Protein 1UCS (pdb70)

Radius of gyration: 10.12 Å; Cα contacts (8 Å, |Δi|>4): 140; chains: 1; bounding box: 23×23×24 Å

InterPro domains:
  IPR006013 Antifreeze, type III [PR00357] (5-21)
  IPR006013 Antifreeze, type III [PR00357] (22-38)
  IPR006013 Antifreeze, type III [PR00357] (39-54)
  IPR006013 Antifreeze, type III [PR00357] (54-63)
  IPR006190 Antifreeze-like/N-acetylneuraminic acid synthase, SAF domain [PS50844] (4-63)
  IPR013974 SAF domain [PF08666] (4-61)
  IPR036732 Antifreeze-like/N-acetylneuraminic acid synthase C-terminal domain superfamily [SSF51269] (2-63)

Structure (mmCIF, N/CA/C/O backbone):
data_1UCS
#
_entry.id   1UCS
#
_cell.length_a   32.501
_cell.length_b   39.502
_cell.length_c   44.640
_cell.angle_alpha   90.00
_cell.angle_beta   90.00
_cell.angle_gamma   90.00
#
_symmetry.space_group_name_H-M   'P 21 21 21'
#
loop_
_entity.id
_entity.type
_entity.pdbx_description
1 polymer 'Antifreeze peptide RD1'
2 water water
#
loop_
_atom_site.group_PDB
_atom_site.id
_atom_site.type_symbol
_atom_site.label_atom_id
_atom_site.label_alt_id
_atom_site.label_comp_id
_atom_site.label_asym_id
_atom_site.label_entity_id
_atom_site.label_seq_id
_atom_site.pdbx_PDB_ins_code
_atom_site.Cartn_x
_atom_site.Cartn_y
_atom_site.Cartn_z
_atom_site.occupancy
_atom_site.B_iso_or_equiv
_atom_site.auth_seq_id
_atom_site.auth_comp_id
_atom_site.auth_asym_id
_atom_site.auth_atom_id
_atom_site.pdbx_PDB_model_num
ATOM 1 N N . ASN A 1 1 ? 12.388 -5.203 29.298 1.00 13.23 1 ASN A N 1
ATOM 2 C CA . ASN A 1 1 ? 12.398 -3.931 28.500 1.00 6.85 1 ASN A CA 1
ATOM 3 C C A ASN A 1 1 ? 12.384 -4.463 27.091 0.45 6.81 1 ASN A C 1
ATOM 4 C C B ASN A 1 1 ? 12.891 -4.205 27.064 0.55 9.54 1 ASN A C 1
ATOM 5 O O A ASN A 1 1 ? 12.645 -5.635 26.750 0.45 8.28 1 ASN A O 1
ATOM 6 O O B ASN A 1 1 ? 14.004 -4.638 26.750 0.55 12.04 1 ASN A O 1
ATOM 19 N N A LYS A 1 2 ? 11.988 -3.587 26.189 0.45 6.64 2 LYS A N 1
ATOM 20 N N B LYS A 1 2 ? 11.958 -3.830 26.225 0.55 8.27 2 LYS A N 1
ATOM 21 C CA . LYS A 1 2 ? 12.031 -3.962 24.791 1.00 8.30 2 LYS A CA 1
ATOM 22 C C . LYS A 1 2 ? 12.634 -2.736 24.072 1.00 5.94 2 LYS A C 1
ATOM 23 O O . LYS A 1 2 ? 12.579 -1.640 24.553 1.00 7.70 2 LYS A O 1
ATOM 43 N N . ALA A 1 3 ? 13.163 -2.990 22.863 1.00 5.28 3 ALA A N 1
ATOM 44 C CA . ALA A 1 3 ? 13.840 -1.936 22.126 1.00 4.63 3 ALA A CA 1
ATOM 45 C C . ALA A 1 3 ? 12.848 -0.892 21.586 1.00 3.92 3 ALA A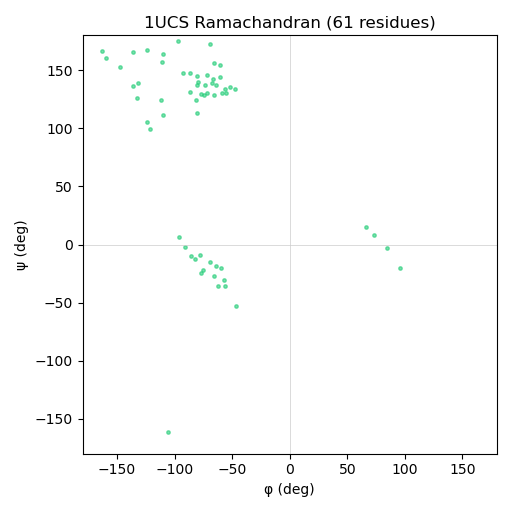 C 1
ATOM 46 O O . ALA A 1 3 ? 11.716 -1.207 21.173 1.00 4.64 3 ALA A O 1
ATOM 53 N N . SER A 1 4 ? 13.335 0.356 21.573 1.00 3.62 4 SER A N 1
ATOM 54 C CA . SER A 1 4 ? 12.637 1.497 21.023 1.00 3.25 4 SER A CA 1
ATOM 55 C C . SER A 1 4 ? 13.308 1.994 19.751 1.00 3.15 4 SER A C 1
ATOM 56 O O . SER A 1 4 ? 14.493 1.743 19.514 1.00 3.77 4 SER A O 1
ATOM 64 N N . VAL A 1 5 ? 12.549 2.806 19.005 1.00 3.13 5 VAL A N 1
ATOM 65 C CA . VAL A 1 5 ? 13.111 3.546 17.885 1.00 2.89 5 VAL A CA 1
ATOM 66 C C . VAL A 1 5 ? 13.997 4.664 18.431 1.00 2.94 5 VAL A C 1
ATOM 67 O O . VAL A 1 5 ? 13.554 5.462 19.279 1.00 3.43 5 VAL A O 1
ATOM 80 N N . VAL A 1 6 ? 15.225 4.758 17.907 1.00 3.12 6 VAL A N 1
ATOM 81 C CA . VAL A 1 6 ? 16.183 5.782 18.293 1.00 3.03 6 VAL A CA 1
ATOM 82 C C . VAL A 1 6 ? 16.750 6.392 17.013 1.00 3.04 6 VAL A C 1
ATOM 83 O O . VAL A 1 6 ? 17.029 5.686 16.035 1.00 3.58 6 VAL A O 1
ATOM 96 N N . ALA A 1 7 ? 16.925 7.715 17.000 1.00 3.08 7 ALA A N 1
ATOM 97 C CA . ALA A 1 7 ? 17.471 8.350 15.818 1.00 3.19 7 ALA A CA 1
ATOM 98 C C . ALA A 1 7 ? 18.924 7.915 15.580 1.00 3.19 7 ALA A C 1
ATOM 99 O O . ALA A 1 7 ? 19.788 7.993 16.471 1.00 3.83 7 ALA A O 1
ATOM 106 N N . ASN A 1 8 ? 19.190 7.473 14.346 1.00 3.57 8 ASN A N 1
ATOM 107 C CA . ASN A 1 8 ? 20.514 7.066 13.919 1.00 3.98 8 ASN A CA 1
ATOM 108 C C . ASN A 1 8 ? 21.335 8.220 13.289 1.00 4.88 8 ASN A C 1
ATOM 109 O O . ASN A 1 8 ? 22.478 7.981 12.937 1.00 7.06 8 ASN A O 1
ATOM 120 N N . GLN A 1 9 ? 20.725 9.362 13.183 1.00 5.12 9 GLN A N 1
ATOM 121 C CA . GLN A 1 9 ? 21.361 10.597 12.728 1.00 5.74 9 GLN A CA 1
ATOM 122 C C . GLN A 1 9 ? 20.415 11.708 13.172 1.00 4.70 9 GLN A C 1
ATOM 123 O O . GLN A 1 9 ? 19.272 11.459 13.518 1.00 5.22 9 GLN A O 1
ATOM 137 N N . LEU A 1 10 ? 20.894 12.966 13.129 1.00 4.74 10 LEU A N 1
ATOM 138 C CA . LEU A 1 10 ? 19.986 14.102 13.340 1.00 4.35 10 LEU A CA 1
ATOM 139 C C . LEU A 1 10 ? 18.900 14.016 12.268 1.00 4.15 10 LEU A C 1
ATOM 140 O O . LEU A 1 10 ? 19.216 13.909 11.070 1.00 4.79 10 LEU A O 1
ATOM 156 N N . ILE A 1 11 ? 17.636 14.115 12.710 1.00 3.62 11 ILE A N 1
ATOM 157 C CA . ILE A 1 11 ? 16.485 14.131 11.812 1.00 3.48 11 ILE A CA 1
ATOM 158 C C . ILE A 1 11 ? 15.918 15.558 11.871 1.00 3.65 11 ILE A C 1
ATOM 159 O O . ILE A 1 11 ? 15.411 15.964 12.927 1.00 4.01 11 ILE A O 1
ATOM 175 N N . PRO A 1 12 ? 16.017 16.355 10.803 1.00 3.84 12 PRO A N 1
ATOM 176 C CA . PRO A 1 12 ? 15.559 17.751 10.883 1.00 4.10 12 PRO A CA 1
ATOM 177 C C . PRO A 1 12 ? 14.070 17.852 11.079 1.00 3.79 12 PRO A C 1
ATOM 178 O O . PRO A 1 12 ? 13.280 16.988 10.642 1.00 3.98 12 PRO A O 1
ATOM 189 N N . ILE A 1 13 ? 13.650 18.984 11.642 1.00 4.17 13 ILE A N 1
ATOM 190 C CA . ILE A 1 13 ? 12.240 19.292 11.744 1.00 4.12 13 ILE A CA 1
ATOM 191 C C . ILE A 1 13 ? 11.588 19.147 10.365 1.00 3.86 13 ILE A C 1
ATOM 192 O O . ILE A 1 13 ? 12.111 19.613 9.352 1.00 4.33 13 ILE A O 1
ATOM 208 N N . ASN A 1 14 ? 10.404 18.496 10.341 1.00 3.80 14 ASN A N 1
ATOM 209 C CA . ASN A 1 14 ? 9.574 18.313 9.152 1.00 4.29 14 ASN A CA 1
ATOM 210 C C . ASN A 1 14 ? 10.131 17.291 8.150 1.00 4.81 14 ASN A C 1
ATOM 211 O O . ASN A 1 14 ? 9.541 17.098 7.098 1.00 7.77 14 ASN A O 1
ATOM 222 N N . THR A 1 15 ? 11.180 16.559 8.511 1.00 4.24 15 THR A N 1
ATOM 223 C CA . THR A 1 15 ? 11.685 15.534 7.610 1.00 4.02 15 THR A CA 1
ATOM 224 C C . THR A 1 15 ? 10.842 14.265 7.683 1.00 3.99 15 THR A C 1
ATOM 225 O O . THR A 1 15 ? 10.433 13.818 8.751 1.00 4.63 15 THR A O 1
ATOM 236 N N . ALA A 1 16 ? 10.616 13.670 6.491 1.00 4.10 16 ALA A N 1
ATOM 237 C CA . ALA A 1 16 ? 9.963 12.374 6.373 1.00 4.28 16 ALA A CA 1
ATOM 238 C C . ALA A 1 16 ? 10.990 11.277 6.732 1.00 4.26 16 ALA A C 1
ATOM 239 O O . ALA A 1 16 ? 12.108 11.219 6.197 1.00 5.13 16 ALA A O 1
ATOM 246 N N . LEU A 1 17 ? 10.575 10.391 7.625 1.00 4.21 17 LEU A N 1
ATOM 247 C CA . LEU A 1 17 ? 11.479 9.347 8.096 1.00 4.13 17 LEU A CA 1
ATOM 248 C C . LEU A 1 17 ? 11.820 8.365 6.998 1.00 4.44 17 LEU A C 1
ATOM 249 O O . LEU A 1 17 ? 10.957 7.911 6.215 1.00 5.15 17 LEU A O 1
ATOM 265 N N . THR A 1 18 ? 13.114 7.968 6.956 1.00 4.57 18 THR A N 1
ATOM 266 C CA . THR A 1 18 ? 13.581 6.907 6.105 1.00 4.76 18 THR A CA 1
ATOM 267 C C . THR A 1 18 ? 14.273 5.867 7.003 1.00 4.60 18 THR A C 1
ATOM 268 O O . THR A 1 18 ? 14.631 6.110 8.149 1.00 4.40 18 THR A O 1
ATOM 279 N N . LEU A 1 19 ? 14.528 4.681 6.410 1.00 5.15 19 LEU A N 1
ATOM 280 C CA . LEU A 1 19 ? 15.074 3.599 7.202 1.00 4.83 19 LEU A CA 1
ATOM 281 C C . LEU A 1 19 ? 16.437 3.919 7.781 1.00 4.82 19 LEU A C 1
ATOM 282 O O . LEU A 1 19 ? 16.736 3.482 8.909 1.00 5.18 19 LEU A O 1
ATOM 298 N N . ILE A 1 20 ? 17.306 4.658 7.066 1.00 5.11 20 ILE A N 1
ATOM 299 C CA . ILE A 1 20 ? 18.645 4.933 7.588 1.00 5.24 20 ILE A CA 1
ATOM 300 C C . ILE A 1 20 ? 18.601 5.767 8.844 1.00 4.94 20 ILE A C 1
ATOM 301 O O . ILE A 1 20 ? 19.565 5.822 9.609 1.00 5.92 20 ILE A O 1
ATOM 317 N N . MET A 1 21 ? 17.454 6.446 9.077 1.00 4.31 21 MET A N 1
ATOM 318 C CA . MET A 1 21 ? 17.340 7.334 10.222 1.00 4.19 21 MET A CA 1
ATOM 319 C C . MET A 1 21 ? 16.997 6.615 11.525 1.00 3.82 21 MET A C 1
ATOM 320 O O . MET A 1 21 ? 17.012 7.274 12.592 1.00 4.33 21 MET A O 1
ATOM 334 N N . MET A 1 22 ? 16.600 5.345 11.470 1.00 3.71 22 MET A N 1
ATOM 335 C CA . MET A 1 22 ? 15.962 4.708 12.621 1.00 3.74 22 MET A CA 1
ATOM 336 C C . MET A 1 22 ? 16.712 3.443 13.037 1.00 3.71 22 MET A C 1
ATOM 337 O O . MET A 1 22 ? 16.592 2.395 12.391 1.00 5.48 22 MET A O 1
ATOM 351 N N . LYS A 1 23 ? 17.440 3.546 14.134 1.00 4.19 23 LYS A N 1
ATOM 352 C CA . LYS A 1 23 ? 18.022 2.363 14.758 1.00 4.06 23 LYS A CA 1
ATOM 353 C C . LYS A 1 23 ? 17.077 1.930 15.896 1.00 3.97 23 LYS A C 1
ATOM 354 O O . LYS A 1 23 ? 16.075 2.577 16.182 1.00 4.49 23 LYS A O 1
ATOM 373 N N . ALA A 1 24 ? 17.408 0.792 16.511 1.00 5.30 24 ALA A N 1
ATOM 374 C CA . ALA A 1 24 ? 16.581 0.205 17.531 1.00 5.03 24 ALA A CA 1
ATOM 375 C C . ALA A 1 24 ? 17.464 -0.165 18.696 1.00 4.27 24 ALA A C 1
ATOM 376 O O . ALA A 1 24 ? 18.439 -0.912 18.525 1.00 4.98 24 ALA A O 1
ATOM 383 N N . GLU A 1 25 ? 17.119 0.317 19.886 1.00 4.46 25 GLU A N 1
ATOM 384 C CA . GLU A 1 25 ? 17.951 0.073 21.066 1.00 4.05 25 GLU A CA 1
ATOM 385 C C . GLU A 1 25 ? 17.083 -0.029 22.303 1.00 3.92 25 GLU A C 1
ATOM 386 O O . GLU A 1 25 ? 16.053 0.642 22.379 1.00 4.03 25 GLU A O 1
ATOM 401 N N . VAL A 1 26 ? 17.559 -0.774 23.291 1.00 4.51 26 VAL A N 1
ATOM 402 C CA . VAL A 1 26 ? 16.931 -0.812 24.603 1.00 4.35 26 VAL A CA 1
ATOM 403 C C . VAL A 1 26 ? 17.394 0.427 25.384 1.00 4.53 26 VAL A C 1
ATOM 404 O O . VAL A 1 26 ? 18.565 0.603 25.717 1.00 6.63 26 VAL A O 1
ATOM 417 N N . VAL A 1 27 ? 16.430 1.306 25.641 1.00 4.09 27 VAL A N 1
ATOM 418 C CA . VAL A 1 27 ? 16.630 2.593 26.282 1.00 4.04 27 VAL A CA 1
ATOM 419 C C . VAL A 1 27 ? 15.546 2.821 27.325 1.00 3.81 27 VAL A C 1
ATOM 420 O O . VAL A 1 27 ? 14.515 2.145 27.331 1.00 4.70 27 VAL A O 1
ATOM 433 N N . THR A 1 28 ? 15.797 3.825 28.171 1.00 3.67 28 THR A N 1
ATOM 434 C CA . THR A 1 28 ? 14.793 4.268 29.126 1.00 3.78 28 THR A CA 1
ATOM 435 C C . THR A 1 28 ? 14.774 5.796 29.120 1.00 3.63 28 THR A C 1
ATOM 436 O O . THR A 1 28 ? 15.846 6.424 29.117 1.00 4.10 28 THR A O 1
ATOM 447 N N . PRO A 1 29 ? 13.578 6.399 29.122 1.00 3.53 29 PRO A N 1
ATOM 448 C CA . PRO A 1 29 ? 12.262 5.767 29.064 1.00 3.65 29 PRO A CA 1
ATOM 449 C C . PRO A 1 29 ? 11.992 5.133 27.695 1.00 3.56 29 PRO A C 1
ATOM 450 O O . PRO A 1 29 ? 12.719 5.286 26.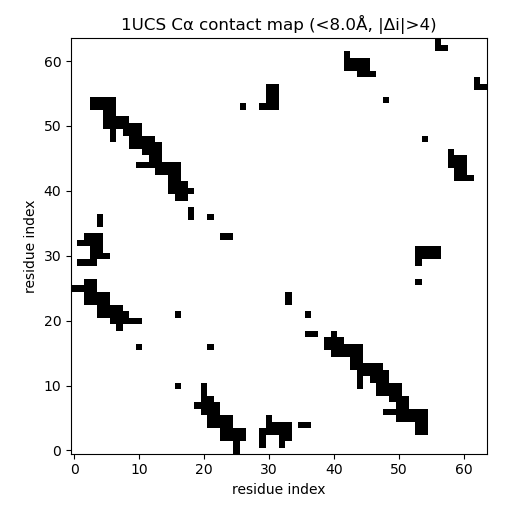720 1.00 5.32 29 PRO A O 1
ATOM 461 N N . MET A 1 30 ? 10.875 4.415 27.628 1.00 4.82 30 MET A N 1
ATOM 462 C CA . MET A 1 30 ? 10.472 3.706 26.429 1.00 3.92 30 MET A CA 1
ATOM 463 C C . MET A 1 30 ? 9.962 4.670 25.386 1.00 3.81 30 MET A C 1
ATOM 464 O O . MET A 1 30 ? 9.205 5.595 25.690 1.00 4.84 30 MET A O 1
ATOM 482 N N . GLY A 1 31 ? 10.375 4.449 24.142 1.00 3.74 31 GLY A N 1
ATOM 483 C CA . GLY A 1 31 ? 9.846 5.184 23.024 1.00 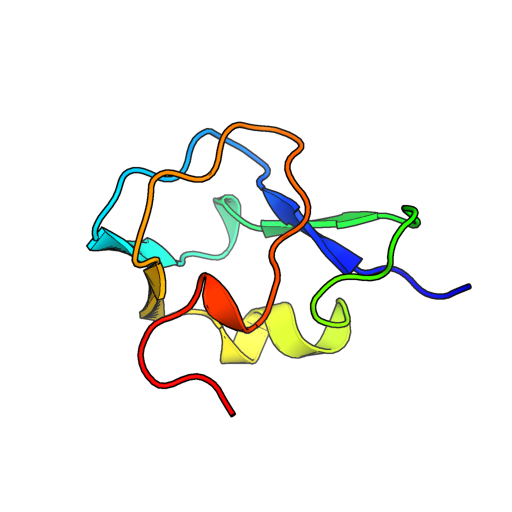4.22 31 GLY A CA 1
ATOM 484 C C . GLY A 1 31 ? 8.887 4.357 22.184 1.00 3.46 31 GLY A C 1
ATOM 485 O O . GLY A 1 31 ? 8.350 3.328 22.642 1.00 3.89 31 GLY A O 1
ATOM 489 N N . ILE A 1 32 ? 8.655 4.794 20.950 1.00 3.51 32 ILE A N 1
ATOM 490 C CA . ILE A 1 32 ? 7.877 3.976 20.038 1.00 3.38 32 ILE A CA 1
ATOM 491 C C . ILE A 1 32 ? 8.559 2.602 19.944 1.00 3.44 32 ILE A C 1
ATOM 492 O O . ILE A 1 32 ? 9.782 2.531 19.754 1.00 3.63 32 ILE A O 1
ATOM 508 N N . PRO A 1 33 ? 7.817 1.492 20.034 1.00 3.75 33 PRO A N 1
ATOM 509 C CA . PRO A 1 33 ? 8.459 0.197 19.927 1.00 4.43 33 PRO A CA 1
ATOM 510 C C . PRO A 1 33 ? 9.162 0.012 18.587 1.00 3.94 33 PRO A C 1
ATOM 511 O O . PRO A 1 33 ? 8.668 0.406 17.535 1.00 4.50 33 PRO A O 1
ATOM 522 N N . ALA A 1 34 ? 10.310 -0.693 18.648 1.00 4.36 34 ALA A N 1
ATOM 523 C CA . ALA A 1 34 ? 11.123 -0.882 17.448 1.00 4.68 34 ALA A CA 1
ATOM 524 C C . ALA A 1 34 ? 10.374 -1.543 16.299 1.00 4.72 34 ALA A C 1
ATOM 525 O O . ALA A 1 34 ? 10.729 -1.285 15.141 1.00 5.19 34 ALA A O 1
ATOM 532 N N . GLU A 1 35 ? 9.403 -2.411 16.592 1.00 5.17 35 GLU A N 1
ATOM 533 C CA . GLU A 1 35 ? 8.701 -3.080 15.517 1.00 7.21 35 GLU A CA 1
ATOM 534 C C . GLU A 1 35 ? 8.001 -2.084 14.590 1.00 5.65 35 GLU A C 1
ATOM 535 O O . GLU A 1 35 ? 7.635 -2.464 13.477 1.00 6.82 35 GLU A O 1
ATOM 547 N N . GLU A 1 36 ? 7.748 -0.839 15.046 1.00 4.97 36 GLU A N 1
ATOM 548 C CA . GLU A 1 36 ? 7.061 0.125 14.219 1.00 4.88 36 GLU A CA 1
ATOM 549 C C . GLU A 1 36 ? 7.944 0.762 13.147 1.00 4.42 36 GLU A C 1
ATOM 550 O O . GLU A 1 36 ? 7.406 1.471 12.310 1.00 5.18 36 GLU A O 1
ATOM 562 N N . ILE A 1 37 ? 9.264 0.530 13.183 1.00 4.29 37 ILE A N 1
ATOM 563 C CA . ILE A 1 37 ? 10.147 1.195 12.231 1.00 4.11 37 ILE A CA 1
ATOM 564 C C . ILE A 1 37 ? 9.635 1.150 10.779 1.00 4.19 37 ILE A C 1
ATOM 565 O O . ILE A 1 37 ? 9.577 2.199 10.125 1.00 4.59 37 ILE A O 1
ATOM 581 N N . PRO A 1 38 ? 9.287 -0.014 10.202 1.00 4.35 38 PRO A N 1
ATOM 582 C CA . PRO A 1 38 ? 8.922 0.009 8.780 1.00 4.53 38 PRO A CA 1
ATOM 583 C C . PRO A 1 38 ? 7.643 0.804 8.530 1.00 5.01 38 PRO A C 1
ATOM 584 O O . PRO A 1 38 ? 7.455 1.331 7.428 1.00 6.67 38 PRO A O 1
ATOM 595 N N . LYS A 1 39 ? 6.750 0.884 9.530 1.00 5.12 39 LYS A N 1
ATOM 596 C CA . LYS A 1 39 ? 5.500 1.621 9.421 1.00 6.11 39 LYS A CA 1
ATOM 597 C C . LYS A 1 39 ? 5.709 3.131 9.557 1.00 5.94 39 LYS A C 1
ATOM 598 O O . LYS A 1 39 ? 4.883 3.955 9.116 1.00 8.04 39 LYS A O 1
ATOM 617 N N . LEU A 1 40 ? 6.809 3.536 10.231 1.00 4.64 40 LEU A N 1
ATOM 618 C CA . LEU A 1 40 ? 7.125 4.951 10.403 1.00 4.47 40 LEU A CA 1
ATOM 619 C C . LEU A 1 40 ? 7.674 5.573 9.132 1.00 4.65 40 LEU A C 1
ATOM 620 O O . LEU A 1 40 ? 7.658 6.814 9.000 1.00 5.12 40 LEU A O 1
ATOM 636 N N . VAL A 1 41 ? 8.223 4.766 8.221 1.00 5.24 41 VAL A N 1
ATOM 637 C CA . VAL A 1 41 ? 8.804 5.308 7.005 1.00 5.32 41 VAL A CA 1
ATOM 638 C C . VAL A 1 41 ? 7.757 6.151 6.302 1.00 5.09 41 VAL A C 1
ATOM 639 O O . VAL A 1 41 ? 6.599 5.739 6.092 1.00 5.98 41 VAL A O 1
ATOM 652 N N . GLY A 1 42 ? 8.177 7.362 5.935 1.00 5.26 42 GLY A N 1
ATOM 653 C CA . GLY A 1 42 ? 7.366 8.307 5.255 1.00 5.53 42 GLY A CA 1
ATOM 654 C C . GLY A 1 42 ? 6.698 9.330 6.130 1.00 5.11 42 GLY A C 1
ATOM 655 O O . GLY A 1 42 ? 6.261 10.383 5.667 1.00 6.70 42 GLY A O 1
ATOM 659 N N . MET A 1 43 ? 6.574 9.021 7.431 1.00 4.72 43 MET A N 1
ATOM 660 C CA . MET A 1 43 ? 5.909 9.937 8.361 1.00 4.43 43 MET A CA 1
ATOM 661 C C . MET A 1 43 ? 6.918 11.035 8.756 1.00 4.18 43 MET A C 1
ATOM 662 O O . MET A 1 43 ? 8.107 10.790 8.885 1.00 5.10 43 MET A O 1
ATOM 680 N N . GLN A 1 44 ? 6.400 12.241 8.949 1.00 4.57 44 GLN A N 1
ATOM 681 C CA . GLN A 1 44 ? 7.277 13.366 9.292 1.00 4.31 44 GLN A CA 1
ATOM 682 C C . GLN A 1 44 ? 7.402 13.546 10.794 1.00 3.92 44 GLN A C 1
ATOM 683 O O . GLN A 1 44 ? 6.451 13.313 11.557 1.00 5.23 44 GLN A O 1
ATOM 697 N N . VAL A 1 45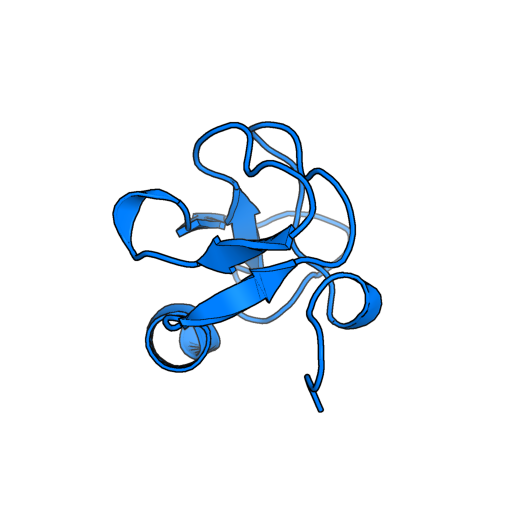 ? 8.588 14.012 11.212 1.00 3.85 45 VAL A N 1
ATOM 698 C CA . VAL A 1 45 ? 8.751 14.469 12.574 1.00 3.79 45 VAL A CA 1
ATOM 699 C C . VAL A 1 45 ? 8.348 15.954 12.671 1.00 3.66 45 VAL A C 1
ATOM 700 O O . VAL A 1 45 ? 8.517 16.746 11.743 1.00 4.40 45 VAL A O 1
ATOM 713 N N . ASN A 1 46 ? 7.798 16.313 13.858 1.00 3.86 46 ASN A N 1
ATOM 714 C CA . ASN A 1 46 ? 7.336 17.669 14.086 1.00 4.07 46 ASN A CA 1
ATOM 715 C C . ASN A 1 46 ? 8.352 18.541 14.804 1.00 4.50 46 ASN A C 1
ATOM 716 O O . ASN A 1 46 ? 8.040 19.714 15.114 1.00 6.54 46 ASN A O 1
ATOM 727 N N . ARG A 1 47 ? 9.540 18.040 15.005 1.00 4.51 47 ARG A N 1
ATOM 728 C CA . ARG A 1 47 ? 10.611 18.737 15.672 1.00 4.25 47 ARG A CA 1
ATOM 729 C C . ARG A 1 47 ? 11.900 18.043 15.253 1.00 4.24 47 ARG A C 1
ATOM 730 O O . ARG A 1 47 ? 11.857 16.883 14.831 1.00 5.11 47 ARG A O 1
ATOM 751 N N . ALA A 1 48 ? 13.024 18.735 15.410 1.00 4.00 48 ALA A N 1
ATOM 752 C CA . ALA A 1 48 ? 14.282 18.051 15.157 1.00 4.12 48 ALA A CA 1
ATOM 753 C C . AL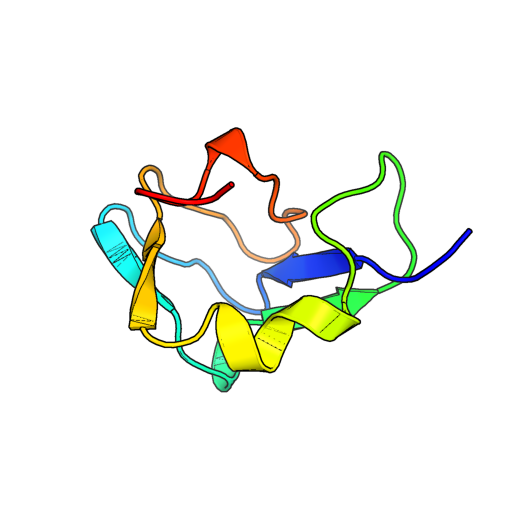A A 1 48 ? 14.506 16.957 16.206 1.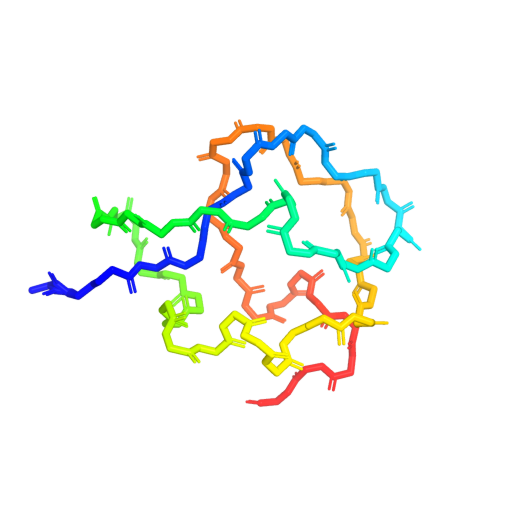00 4.04 48 ALA A C 1
ATOM 754 O O . ALA A 1 48 ? 14.209 17.134 17.386 1.00 5.24 48 ALA A O 1
ATOM 761 N N . VAL A 1 49 ? 15.069 15.856 15.751 1.00 3.79 49 VAL A N 1
ATOM 762 C CA . VAL A 1 49 ? 15.349 14.704 16.604 1.00 3.77 49 VAL A CA 1
ATOM 763 C C . VAL A 1 49 ? 16.849 14.433 16.531 1.00 3.62 49 VAL A C 1
ATOM 764 O O . VAL A 1 49 ? 17.351 13.852 15.566 1.00 4.17 49 VAL A O 1
ATOM 777 N N . PRO A 1 50 ? 17.619 14.887 17.540 1.00 3.54 50 PRO A N 1
ATOM 778 C CA . PRO A 1 50 ? 19.074 14.685 17.505 1.00 3.79 50 PRO A CA 1
ATOM 779 C C . PRO A 1 50 ? 19.449 13.196 17.464 1.00 3.53 50 PRO A C 1
ATOM 780 O O . PRO A 1 50 ? 18.743 12.335 17.993 1.00 3.60 50 PRO A O 1
ATOM 791 N N . LEU A 1 51 ? 20.631 12.928 16.906 1.00 3.90 51 LEU A N 1
ATOM 792 C CA . LEU A 1 51 ? 21.217 11.584 16.972 1.00 3.91 51 LEU A CA 1
ATOM 793 C C . LEU A 1 51 ? 21.127 11.056 18.415 1.00 3.62 51 LEU A C 1
ATOM 794 O O . LEU A 1 51 ? 21.491 11.730 19.379 1.00 4.03 51 LEU A O 1
ATOM 810 N N . GLY A 1 52 ? 20.681 9.795 18.529 1.00 3.47 52 GLY A N 1
ATOM 811 C CA . GLY A 1 52 ? 20.629 9.136 19.813 1.00 3.45 52 GLY A CA 1
ATOM 812 C C . GLY A 1 52 ? 19.380 9.408 20.629 1.00 3.49 52 GLY A C 1
ATOM 813 O O . GLY A 1 52 ? 19.225 8.830 21.719 1.00 4.50 52 GLY A O 1
ATOM 817 N N . THR A 1 53 ? 18.497 10.260 20.127 1.00 3.34 53 THR A N 1
ATOM 818 C CA . THR A 1 53 ? 17.265 10.566 20.823 1.00 3.17 53 THR A CA 1
ATOM 819 C C . THR A 1 53 ? 16.246 9.456 20.567 1.00 2.97 53 THR A C 1
ATOM 820 O O . THR A 1 53 ? 16.071 9.005 19.440 1.00 3.89 53 THR A O 1
ATOM 831 N N . THR A 1 54 ? 15.542 9.072 21.636 1.00 3.19 54 THR A N 1
ATOM 832 C CA . THR A 1 54 ? 14.457 8.107 21.492 1.00 3.17 54 THR A CA 1
ATOM 833 C C . THR A 1 54 ? 13.254 8.787 20.855 1.00 3.52 54 THR A C 1
ATOM 834 O O . THR A 1 54 ? 12.811 9.851 21.296 1.00 4.90 54 THR A O 1
ATOM 845 N N . L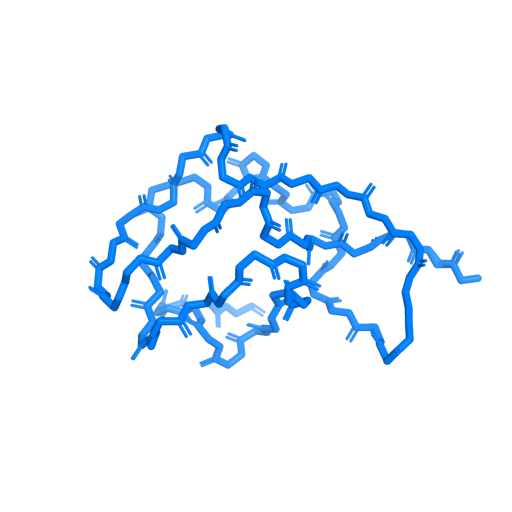EU A 1 55 ? 12.728 8.159 19.790 1.00 3.26 55 LEU A N 1
ATOM 846 C CA . LEU A 1 55 ? 11.585 8.713 19.091 1.00 3.31 55 LEU A CA 1
ATOM 847 C C . LEU A 1 55 ? 10.306 8.353 19.854 1.00 3.35 55 LEU A C 1
ATOM 848 O O . LEU A 1 55 ? 10.035 7.182 20.099 1.00 4.36 55 LEU A O 1
ATOM 864 N N . MET A 1 56 ? 9.537 9.385 20.198 1.00 3.50 56 MET A N 1
ATOM 865 C CA . MET A 1 56 ? 8.329 9.244 20.987 1.00 3.56 56 MET A CA 1
ATOM 866 C C . MET A 1 56 ? 7.109 9.537 20.107 1.00 3.17 56 MET A C 1
ATOM 867 O O . MET A 1 56 ? 7.198 10.273 19.106 1.00 3.44 56 MET A O 1
ATOM 889 N N . PRO A 1 57 ? 5.921 9.026 20.490 1.00 3.39 57 PRO A N 1
ATOM 890 C CA . PRO A 1 57 ? 4.724 9.229 19.655 1.00 3.58 57 PRO A CA 1
ATOM 891 C C . PRO A 1 57 ? 4.403 10.681 19.354 1.00 3.40 57 PRO A C 1
ATOM 892 O O . PRO A 1 57 ? 3.906 11.018 18.282 1.00 4.47 57 PRO A O 1
ATOM 903 N N . ASP A 1 58 ? 4.659 11.558 20.343 1.00 3.31 58 ASP A N 1
ATOM 904 C CA . ASP A 1 58 ? 4.336 12.959 20.205 1.00 3.62 58 ASP A CA 1
ATOM 905 C C . ASP A 1 58 ? 5.209 13.682 19.203 1.00 4.29 58 ASP A C 1
ATOM 906 O O . ASP A 1 58 ? 4.786 14.764 18.751 1.00 6.08 58 ASP A O 1
ATOM 915 N N . MET A 1 59 ? 6.333 13.082 18.803 1.00 3.16 59 MET A N 1
ATOM 916 C CA . MET A 1 59 ? 7.275 13.682 17.862 1.00 3.33 59 MET A CA 1
ATOM 917 C C . MET A 1 59 ? 6.907 13.424 16.399 1.00 3.49 59 MET A C 1
ATOM 918 O O . MET A 1 59 ? 7.566 13.979 15.533 1.00 4.67 59 MET A O 1
ATOM 932 N N . VAL A 1 60 ? 5.929 12.539 16.157 1.00 3.35 60 VAL A N 1
ATOM 933 C CA . VAL A 1 60 ? 5.639 12.084 14.805 1.00 3.45 60 VAL A CA 1
ATOM 934 C C . VAL A 1 60 ? 4.271 12.628 14.402 1.00 3.75 60 VAL A C 1
ATOM 935 O O . VAL A 1 60 ? 3.271 12.413 15.085 1.00 5.27 60 VAL A O 1
ATOM 948 N N . LYS A 1 61 ? 4.231 13.345 13.275 1.00 3.69 61 LYS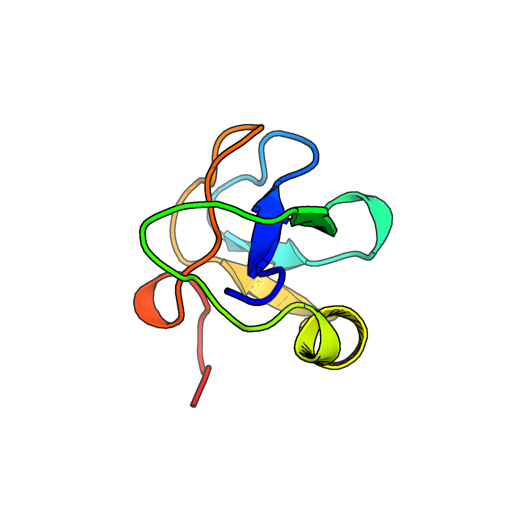 A N 1
ATOM 949 C CA . LYS A 1 61 ? 2.971 13.865 12.787 1.00 3.63 61 LYS A CA 1
ATOM 950 C C . LYS A 1 61 ? 2.043 12.714 12.417 1.00 3.79 61 LYS A C 1
ATOM 951 O O . LYS A 1 61 ? 2.441 11.736 11.769 1.00 4.60 61 LYS A O 1
ATOM 970 N N . ASN A 1 62 ? 0.775 12.874 12.813 1.00 4.33 62 ASN A N 1
ATOM 971 C CA . ASN A 1 62 ? -0.293 11.939 12.460 1.00 5.32 62 ASN A CA 1
ATOM 972 C C . ASN A 1 62 ? -0.123 10.553 13.073 1.00 6.41 62 ASN A C 1
ATOM 973 O O . ASN A 1 62 ? -0.762 9.628 12.673 1.00 12.43 62 ASN A O 1
ATOM 984 N N . TYR A 1 63 ? 0.738 10.386 14.078 1.00 7.19 63 TYR A N 1
ATOM 985 C CA . TYR A 1 63 ? 0.965 9.077 14.675 1.00 6.55 63 TYR A CA 1
ATOM 986 C C . TYR A 1 63 ? -0.032 8.754 15.782 1.00 5.40 63 TYR A C 1
ATOM 987 O O . TYR A 1 63 ? -0.194 9.549 16.704 1.00 5.50 63 TYR A O 1
ATOM 1005 N N . GLU A 1 64 ? -0.632 7.561 15.735 1.00 6.78 64 GLU A N 1
ATOM 1006 C CA . GLU A 1 64 ? -1.484 7.030 16.774 1.00 7.28 64 GLU A CA 1
ATOM 1007 C C . GLU A 1 64 ? -0.999 5.633 17.193 1.00 7.94 64 GLU A C 1
ATOM 1008 O O . GLU A 1 64 ? -0.982 5.348 18.415 1.00 11.66 64 GLU A O 1
#

Foldseek 3Di:
DAKAWFFQAKAAAFHFDDLNGTDIDDDPPHAHGPVCSVVSGRWGFHHIHHGGRTHHQVRTPPGD

Sequence (64 aa):
NKASVVANQLIPINTALTLIMMKAEVVTPMGIPAEEIPKLVGMQVNRAVPLGTTLMPDMVKNYE

Organism: Lycodichthys dearborni (NCBI:txid8201)

Nearest PDB structures (foldseek):
  1ucs-assembly1_A  TM=1.016E+00  e=1.658E-13  Lycodichthys dearborni
  9msi-assembly1_A  TM=1.003E+00  e=9.905E-12  Zoarces americanus
  7ame-assembly1_A  TM=1.004E+00  e=1.200E-11  Zoarces americanus
  1b7j-assembly1_A  TM=1.003E+00  e=1.363E-11  Zoarces americanus
  6ame-assembly1_A  TM=1.002E+00  e=1.549E-11  Zoarces americanus

CATH classification: 3.90.1210.10

Secondary structure (DSSP, 8-state):
---EEEESS-B-TTPBP-GGGEEEE--SS--SBGGGHHHHTTPBBSS-B-TTPBP-GGGBTT--

Solvent-accessible surface area: 3718 Å² total; per-residue (Å²): 125,129,28,0,0,0,1,62,66,89,2,62,102,81,35,44,1,59,113,121,21,14,70,52,75,103,35,118,101,76,7,2,58,20,101,39,23,93,147,0,66,49,49,71,0,58,96,49,1,71,113,42,41,21,2,39,68,95,24,6,72,142,52,217

B-factor: mean 8.5, std 5.65, range [2.89, 43.56]